Protein AF-G5J7T9-F1 (afdb_monomer_lite)

Foldseek 3Di:
DVVVVVVVVVVVVVVCPDPDDQDPDADPVLVVVLVVLCVLVVVLVVLVVVLVVCVVVVVVVVNVVSCCPSVVCNVVSVVVSQVSDRPVRD

pLDDT: mean 91.05, std 10.89, range [60.59, 98.56]

InterPro domains:
  IPR008797 Oxygen-evolving enhancer protein 3 [PF05757] (16-90)
  IPR017487 Photosystem II PsbQ, cyanobacteria [TIGR03042] (2-90)
  IPR023222 PsbQ-like domain superfamily [G3DSA:1.20.120.290] (11-90)
  IPR023222 PsbQ-like domain superfamily [SSF101112] (33-90)

Radius of gyration: 24.25 Å; chains: 1; bounding box: 39×25×78 Å

Structure (mmCIF, N/CA/C/O backbone):
data_AF-G5J7T9-F1
#
_entry.id   AF-G5J7T9-F1
#
loop_
_atom_site.group_PDB
_atom_site.id
_atom_site.type_symbol
_atom_site.label_atom_id
_atom_site.label_alt_id
_atom_site.label_comp_id
_atom_site.label_asym_id
_atom_site.label_entity_id
_atom_site.label_seq_id
_atom_site.pdbx_PDB_ins_code
_atom_site.Cartn_x
_atom_site.Cartn_y
_atom_site.Cartn_z
_atom_site.occupancy
_atom_site.B_iso_or_equiv
_atom_site.auth_seq_id
_atom_site.auth_comp_id
_atom_site.auth_asym_id
_atom_site.auth_atom_id
_atom_site.pdbx_PDB_model_num
ATOM 1 N N . MET A 1 1 ? -19.364 11.620 58.421 1.00 60.59 1 MET A N 1
ATOM 2 C CA . MET A 1 1 ? -19.537 10.215 57.982 1.00 60.59 1 MET A CA 1
ATOM 3 C C . MET A 1 1 ? -20.057 10.070 56.553 1.00 60.59 1 MET A C 1
ATOM 5 O O . MET A 1 1 ? -19.574 9.187 55.866 1.00 60.59 1 MET A O 1
ATOM 9 N N . SER A 1 2 ? -20.939 10.949 56.057 1.00 74.75 2 SER A N 1
ATOM 10 C CA . SER A 1 2 ? -21.410 10.901 54.654 1.00 74.75 2 SER A CA 1
ATOM 11 C C . SER A 1 2 ? -20.288 11.065 53.605 1.00 74.75 2 SER A C 1
ATOM 13 O O . SER A 1 2 ? -20.214 10.304 52.648 1.00 74.75 2 SER A O 1
ATOM 15 N N . LEU A 1 3 ? -19.336 11.979 53.831 1.00 74.19 3 LEU A N 1
ATOM 16 C CA . LEU A 1 3 ? -18.256 12.262 52.870 1.00 74.19 3 LEU A CA 1
ATOM 17 C C . LEU A 1 3 ? -17.294 11.078 52.637 1.00 74.19 3 LEU A C 1
ATOM 19 O O . LEU A 1 3 ? -16.822 10.870 51.524 1.00 74.19 3 LEU A O 1
ATOM 23 N N . LEU A 1 4 ? -17.037 10.283 53.681 1.00 81.44 4 LEU A N 1
ATOM 24 C CA . LEU A 1 4 ? -16.202 9.078 53.604 1.00 81.44 4 LEU A CA 1
ATOM 25 C C . LEU A 1 4 ? -16.862 7.991 52.748 1.00 81.44 4 LEU A C 1
ATOM 27 O O . LEU A 1 4 ? -16.190 7.342 51.956 1.00 81.44 4 LEU A O 1
ATOM 31 N N . LEU A 1 5 ? -18.183 7.836 52.858 1.00 78.88 5 LEU A N 1
ATOM 32 C CA . LEU A 1 5 ? -18.947 6.874 52.060 1.00 78.88 5 LEU A CA 1
ATOM 33 C C . LEU A 1 5 ? -18.955 7.248 50.573 1.00 78.88 5 LEU A C 1
ATOM 35 O O . LEU A 1 5 ? -18.798 6.375 49.724 1.00 78.88 5 LEU A O 1
ATOM 39 N N . VAL A 1 6 ? -19.068 8.543 50.260 1.00 80.94 6 VAL A N 1
ATOM 40 C CA . VAL A 1 6 ? -18.990 9.045 48.878 1.00 80.94 6 VAL A CA 1
ATOM 41 C C . VAL A 1 6 ? -17.607 8.779 48.275 1.00 80.94 6 VAL A C 1
ATOM 43 O O . VAL A 1 6 ? -17.515 8.287 47.152 1.00 80.94 6 VAL A O 1
ATOM 46 N N . ALA A 1 7 ? -16.531 9.031 49.027 1.00 79.00 7 ALA A N 1
ATOM 47 C CA . ALA A 1 7 ? -15.166 8.773 48.564 1.00 79.00 7 ALA A CA 1
ATOM 48 C C . ALA A 1 7 ? -14.912 7.280 48.282 1.00 79.00 7 ALA A C 1
ATOM 50 O O . ALA A 1 7 ? -14.307 6.937 47.266 1.00 79.00 7 ALA A O 1
ATOM 51 N N . VAL A 1 8 ? -15.424 6.390 49.139 1.00 78.44 8 VAL A N 1
ATOM 52 C CA . VAL A 1 8 ? -15.320 4.934 48.951 1.00 78.44 8 VAL A CA 1
ATOM 53 C C . VAL A 1 8 ? -16.114 4.472 47.726 1.00 78.44 8 VAL A C 1
ATOM 55 O O . VAL A 1 8 ? -15.598 3.695 46.927 1.00 78.44 8 VAL A O 1
ATOM 58 N N . ALA A 1 9 ? -17.328 4.989 47.515 1.00 74.25 9 ALA A N 1
ATOM 59 C CA . ALA A 1 9 ? -18.151 4.626 46.361 1.00 74.25 9 ALA A CA 1
ATOM 60 C C . ALA A 1 9 ? -17.494 5.007 45.020 1.00 74.25 9 ALA A C 1
ATOM 62 O O . ALA A 1 9 ? -17.506 4.209 44.084 1.00 74.25 9 ALA A O 1
ATOM 63 N N . ILE A 1 10 ? -16.863 6.183 44.936 1.00 74.00 10 ILE A N 1
ATOM 64 C CA . ILE A 1 10 ? -16.150 6.632 43.727 1.00 74.00 10 ILE A CA 1
ATOM 65 C C . ILE A 1 10 ? -14.950 5.718 43.430 1.00 74.00 10 ILE A C 1
ATOM 67 O O . ILE A 1 10 ? -14.733 5.334 42.280 1.00 74.00 10 ILE A O 1
ATOM 71 N N . PHE A 1 11 ? -14.205 5.309 44.461 1.00 73.88 11 PHE A N 1
ATOM 72 C CA . PHE A 1 11 ? -13.077 4.386 44.306 1.00 73.88 11 PHE A CA 1
ATOM 73 C C . PHE A 1 11 ? -13.520 2.980 43.873 1.00 73.88 11 PHE A C 1
ATOM 75 O O . PHE A 1 11 ? -12.867 2.360 43.035 1.00 73.88 11 PHE A O 1
ATOM 82 N N . CYS A 1 12 ? -14.650 2.487 44.390 1.00 72.38 12 CYS A N 1
ATOM 83 C CA . CYS A 1 12 ? -15.168 1.160 44.052 1.00 72.38 12 CYS A CA 1
ATOM 84 C C . CYS A 1 12 ? -15.663 1.045 42.601 1.00 72.38 12 CYS A C 1
ATOM 86 O O . CYS A 1 12 ? -15.479 -0.007 41.992 1.00 72.38 12 CYS A O 1
ATOM 88 N N . VAL A 1 13 ? -16.259 2.097 42.026 1.00 70.75 13 VAL A N 1
ATOM 89 C CA . VAL A 1 13 ? -16.735 2.071 40.626 1.00 70.75 13 VAL A CA 1
ATOM 90 C C . VAL A 1 13 ? -15.594 2.335 39.630 1.00 70.75 13 VAL A C 1
ATOM 92 O O . VAL A 1 13 ? -15.629 1.832 38.512 1.00 70.75 13 VAL A O 1
ATOM 95 N N . SER A 1 14 ? -14.542 3.054 40.039 1.00 68.38 14 SER A N 1
ATOM 96 C CA . SER A 1 14 ? -13.404 3.404 39.170 1.00 68.38 14 SER A CA 1
ATOM 97 C C . SER A 1 14 ? -12.513 2.207 38.792 1.00 68.38 14 SER A C 1
ATOM 99 O O . SER A 1 14 ? -11.954 2.163 37.698 1.00 68.38 14 SER A O 1
ATOM 101 N N . CYS A 1 15 ? -12.411 1.187 39.651 1.00 67.62 15 CYS A N 1
ATOM 102 C CA . CYS A 1 15 ? -11.572 0.008 39.380 1.00 67.62 15 CYS A CA 1
ATOM 103 C C . CYS A 1 15 ? -12.221 -1.031 38.446 1.00 67.62 15 CYS A C 1
ATOM 105 O O . CYS A 1 15 ? -11.550 -1.960 37.999 1.00 67.62 15 CYS A O 1
ATOM 107 N N . GLY A 1 16 ? -13.516 -0.899 38.151 1.00 62.81 16 GLY A N 1
ATOM 108 C CA . GLY A 1 16 ? -14.256 -1.777 37.247 1.00 62.81 16 GLY A CA 1
ATOM 109 C C . GLY A 1 16 ? -14.452 -1.120 35.888 1.00 62.81 16 GLY A C 1
ATOM 110 O O . GLY A 1 16 ? -15.579 -0.789 35.535 1.00 62.81 16 GLY A O 1
ATOM 111 N N . GLY A 1 17 ? -13.369 -0.893 35.139 1.00 66.75 17 GLY A N 1
ATOM 112 C CA . GLY A 1 17 ? -13.470 -0.365 33.776 1.00 66.75 17 GLY A CA 1
ATOM 113 C C . GLY A 1 17 ? -14.474 -1.179 32.938 1.00 66.75 17 GLY A C 1
ATOM 114 O O . GLY A 1 17 ? -14.577 -2.398 33.127 1.00 66.75 17 GLY A O 1
ATOM 115 N N . PRO A 1 18 ? -15.244 -0.541 32.037 1.00 67.31 18 PRO A N 1
ATOM 116 C CA . PRO A 1 18 ? -16.260 -1.236 31.260 1.00 67.31 18 PRO A CA 1
ATOM 117 C C . PRO A 1 18 ? -15.623 -2.390 30.480 1.00 67.31 18 PRO A C 1
ATOM 119 O O . PRO A 1 18 ? -14.709 -2.190 29.679 1.00 67.31 18 PRO A O 1
ATOM 122 N N . LYS A 1 19 ? -16.114 -3.614 30.710 1.00 66.25 19 LYS A N 1
ATOM 123 C CA . LYS A 1 19 ? -15.786 -4.775 29.876 1.00 66.25 19 LYS A CA 1
ATOM 124 C C . LYS A 1 19 ? -16.428 -4.566 28.508 1.00 66.25 19 LYS A C 1
ATOM 126 O O . LYS A 1 19 ? -17.567 -4.968 28.286 1.00 66.25 19 LYS A O 1
ATOM 131 N N . ALA A 1 20 ? -15.713 -3.900 27.609 1.00 70.50 20 ALA A N 1
ATOM 132 C CA . ALA A 1 20 ? -16.118 -3.804 26.218 1.00 70.50 20 ALA A CA 1
ATOM 133 C C . ALA A 1 20 ? -16.110 -5.213 25.610 1.00 70.50 20 ALA A C 1
ATOM 135 O O . ALA A 1 20 ? -15.101 -5.920 25.655 1.00 70.50 20 ALA A O 1
ATOM 136 N N . SER A 1 21 ? -17.254 -5.639 25.078 1.00 79.31 21 SER A N 1
ATOM 137 C CA . SER A 1 21 ? -17.330 -6.859 24.280 1.00 79.31 21 SER A CA 1
ATOM 138 C C . SER A 1 21 ? -16.524 -6.644 23.001 1.00 79.31 21 SER A C 1
ATOM 140 O O . SER A 1 21 ? -16.706 -5.629 22.327 1.00 79.31 21 SER A O 1
ATOM 142 N N . VAL A 1 22 ? -15.618 -7.571 22.678 1.00 81.00 22 VAL A N 1
ATOM 143 C CA . VAL A 1 22 ? -14.908 -7.537 21.396 1.00 81.00 22 VAL A CA 1
ATOM 144 C C . VAL A 1 22 ? -15.926 -7.875 20.303 1.00 81.00 22 VAL A C 1
ATOM 146 O O . VAL A 1 22 ? -16.487 -8.975 20.335 1.00 81.00 22 VAL A O 1
ATOM 149 N N . PRO A 1 23 ? -16.197 -6.964 19.353 1.00 86.62 23 PRO A N 1
ATOM 150 C CA . PRO A 1 23 ? -17.147 -7.234 18.286 1.00 86.62 23 PRO A CA 1
ATOM 151 C C . PRO A 1 23 ? -16.662 -8.405 17.424 1.00 86.62 23 PRO A C 1
ATOM 153 O O . PRO A 1 23 ? -15.468 -8.583 17.194 1.00 86.62 23 PRO A O 1
ATOM 156 N N . THR A 1 24 ? -17.594 -9.219 16.934 1.00 91.75 24 THR A N 1
ATOM 157 C CA . THR A 1 24 ? -17.294 -10.365 16.055 1.00 91.75 24 THR A CA 1
ATOM 158 C C . THR A 1 24 ? -17.455 -10.031 14.570 1.00 91.75 24 THR A C 1
ATOM 160 O O . THR A 1 24 ? -17.022 -10.811 13.712 1.00 91.75 24 THR A O 1
ATOM 163 N N . THR A 1 25 ? -18.038 -8.867 14.270 1.00 95.56 25 THR A N 1
ATOM 164 C CA . THR A 1 25 ? -18.307 -8.337 12.929 1.00 95.56 25 THR A CA 1
ATOM 165 C C . THR A 1 25 ? -17.949 -6.853 12.854 1.00 95.56 25 THR A C 1
ATOM 167 O O . THR A 1 25 ? -17.888 -6.165 13.873 1.00 95.56 25 THR A O 1
ATOM 170 N N . TYR A 1 26 ? -17.732 -6.348 11.642 1.00 96.56 26 TYR A N 1
ATOM 171 C CA . TYR A 1 26 ? -17.470 -4.931 11.398 1.00 96.56 26 TYR A CA 1
ATOM 172 C C . TYR A 1 26 ? -18.783 -4.141 11.304 1.00 96.56 26 TYR A C 1
ATOM 174 O O . TYR A 1 26 ? -19.734 -4.606 10.677 1.00 96.56 26 TYR A O 1
ATOM 182 N N . SER A 1 27 ? -18.839 -2.959 11.925 1.00 96.50 27 SER A N 1
ATOM 183 C CA . SER A 1 27 ? -19.934 -2.003 11.709 1.00 96.50 27 SER A CA 1
ATOM 184 C C . SER A 1 27 ? -19.736 -1.242 10.389 1.00 96.50 27 SER A C 1
ATOM 186 O O . SER A 1 27 ? -18.604 -1.197 9.896 1.00 96.50 27 SER A O 1
ATOM 188 N N . PRO A 1 28 ? -20.781 -0.614 9.821 1.00 97.69 28 PRO A N 1
ATOM 189 C CA . PRO A 1 28 ? -20.646 0.213 8.619 1.00 97.69 28 PRO A CA 1
ATOM 190 C C . PRO A 1 28 ? -19.580 1.308 8.760 1.00 97.69 28 PRO A C 1
ATOM 192 O O . PRO A 1 28 ? -18.712 1.437 7.903 1.00 97.69 28 PRO A O 1
ATOM 195 N N . GLU A 1 29 ? -19.552 2.007 9.895 1.00 96.88 29 GLU A N 1
ATOM 196 C CA . GLU A 1 29 ? -18.579 3.073 10.171 1.00 96.88 29 GLU A CA 1
ATOM 197 C C . GLU A 1 29 ? -17.152 2.514 10.237 1.00 96.88 29 GLU A C 1
ATOM 199 O O . GLU A 1 29 ? -16.186 3.153 9.819 1.00 96.88 29 GLU A O 1
ATOM 204 N N . LYS A 1 30 ? -16.998 1.290 10.759 1.00 96.62 30 LYS A N 1
ATOM 205 C CA . LYS A 1 30 ? -15.702 0.614 10.788 1.00 96.62 30 LYS A CA 1
ATOM 206 C C . LYS A 1 30 ? -15.267 0.178 9.390 1.00 96.62 30 LYS A C 1
ATOM 208 O O . LYS A 1 30 ? -14.079 0.263 9.093 1.00 96.62 30 LYS A O 1
ATOM 213 N N . ILE A 1 31 ? -16.193 -0.269 8.542 1.00 98.19 31 ILE A N 1
ATOM 214 C CA . ILE A 1 31 ? -15.907 -0.617 7.144 1.00 98.19 31 ILE A CA 1
ATOM 215 C C . ILE A 1 31 ? -15.406 0.617 6.392 1.00 98.19 31 ILE A C 1
ATOM 217 O O . ILE A 1 31 ? -14.366 0.533 5.749 1.00 98.19 31 ILE A O 1
ATOM 221 N N . GLU A 1 32 ? -16.062 1.769 6.545 1.00 98.00 32 GLU A N 1
ATOM 222 C CA . GLU A 1 32 ? -15.618 3.027 5.929 1.00 98.00 32 GLU A CA 1
ATOM 223 C C . GLU A 1 32 ? -14.183 3.394 6.341 1.00 98.00 32 GLU A C 1
ATOM 225 O O . GLU A 1 32 ? -13.353 3.719 5.494 1.00 98.00 32 GLU A O 1
ATOM 230 N N . GLN A 1 33 ? -13.842 3.255 7.628 1.00 97.44 33 GLN A N 1
ATOM 231 C CA . GLN A 1 33 ? -12.471 3.480 8.107 1.00 97.44 33 GLN A CA 1
ATOM 232 C C . GLN A 1 33 ? -11.454 2.512 7.489 1.00 97.44 33 GLN A C 1
ATOM 234 O O . GLN A 1 33 ? -10.338 2.915 7.165 1.00 97.44 33 GLN A O 1
ATOM 239 N N . LEU A 1 34 ? -11.811 1.232 7.345 1.00 98.25 34 LEU A N 1
ATOM 240 C CA . LEU A 1 34 ? -10.942 0.238 6.712 1.00 98.25 34 LEU A CA 1
ATOM 241 C C . LEU A 1 34 ? -10.767 0.519 5.218 1.00 98.25 34 LEU A C 1
ATOM 243 O O . LEU A 1 34 ? -9.679 0.307 4.690 1.00 98.25 34 LEU A O 1
ATOM 247 N N . GLN A 1 35 ? -11.803 1.035 4.555 1.00 98.19 35 GLN A N 1
ATOM 248 C CA . GLN A 1 35 ? -11.772 1.365 3.135 1.00 98.19 35 GLN A CA 1
ATOM 249 C C . GLN A 1 35 ? -10.734 2.452 2.828 1.00 98.19 35 GLN A C 1
ATOM 251 O O . GLN A 1 35 ? -9.969 2.306 1.878 1.00 98.19 35 GLN A O 1
ATOM 256 N N . LEU A 1 36 ? -10.625 3.471 3.689 1.00 97.81 36 LEU A N 1
ATOM 257 C CA . LEU A 1 36 ? -9.595 4.515 3.582 1.00 97.81 36 LEU A CA 1
ATOM 258 C C . LEU A 1 36 ? -8.166 3.955 3.689 1.00 97.81 36 LEU A C 1
ATOM 260 O O . LEU A 1 36 ? -7.244 4.469 3.065 1.00 97.81 36 LEU A O 1
ATOM 264 N N . LEU A 1 37 ? -7.967 2.901 4.486 1.00 98.00 37 LEU A N 1
ATOM 265 C CA . LEU A 1 37 ? -6.667 2.232 4.618 1.00 98.00 37 LEU A CA 1
ATOM 266 C C . LEU A 1 37 ? -6.392 1.254 3.467 1.00 98.00 37 LEU A C 1
ATOM 268 O O . LEU A 1 37 ? -5.232 0.967 3.177 1.00 98.00 37 LEU A O 1
ATOM 272 N N . ALA A 1 38 ? -7.441 0.729 2.833 1.00 98.06 38 ALA A N 1
ATOM 273 C CA . ALA A 1 38 ? -7.346 -0.221 1.730 1.00 98.06 38 ALA A CA 1
ATOM 274 C C . ALA A 1 38 ? -7.097 0.455 0.371 1.00 98.06 38 ALA A C 1
ATOM 276 O O . ALA A 1 38 ? -6.432 -0.133 -0.475 1.00 98.06 38 ALA A O 1
ATOM 277 N N . GLU A 1 39 ? -7.576 1.683 0.162 1.00 97.38 39 GLU A N 1
ATOM 278 C CA . GLU A 1 39 ? -7.409 2.438 -1.090 1.00 97.38 39 GLU A CA 1
ATOM 279 C C . GLU A 1 39 ? -5.954 2.513 -1.612 1.00 97.38 39 GLU A C 1
ATOM 281 O O . GLU A 1 39 ? -5.720 2.152 -2.773 1.00 97.38 39 GLU A O 1
ATOM 286 N N . PRO A 1 40 ? -4.940 2.890 -0.803 1.00 95.88 40 PRO A N 1
ATOM 287 C CA . PRO A 1 40 ? -3.558 2.901 -1.284 1.00 95.88 40 PRO A CA 1
ATOM 288 C C . PRO A 1 40 ? -3.026 1.490 -1.589 1.00 95.88 40 PRO A C 1
ATOM 290 O O . PRO A 1 40 ? -2.239 1.319 -2.518 1.00 95.88 40 PRO A O 1
ATOM 293 N N . ILE A 1 41 ? -3.512 0.460 -0.888 1.00 97.88 41 ILE A N 1
ATOM 294 C CA . ILE A 1 41 ? -3.132 -0.941 -1.128 1.00 97.88 41 ILE A CA 1
ATOM 295 C C . ILE A 1 41 ? -3.703 -1.432 -2.465 1.00 97.88 41 ILE A C 1
ATOM 297 O O . ILE A 1 41 ? -3.001 -2.113 -3.213 1.00 97.88 41 ILE A O 1
ATOM 301 N N . GLU A 1 42 ? -4.945 -1.072 -2.802 1.00 97.00 42 GLU A N 1
ATOM 302 C CA . GLU A 1 42 ? -5.526 -1.384 -4.116 1.00 97.00 42 GLU A CA 1
ATOM 303 C C . GLU A 1 42 ? -4.776 -0.655 -5.242 1.00 97.00 42 GLU A C 1
ATOM 305 O O . GLU A 1 42 ? -4.432 -1.271 -6.249 1.00 97.00 42 GLU A O 1
ATOM 310 N N . THR A 1 43 ? -4.388 0.606 -5.031 1.00 94.94 43 THR A N 1
ATOM 311 C CA . THR A 1 43 ? -3.536 1.346 -5.985 1.00 94.94 43 THR A CA 1
ATOM 312 C C . THR A 1 43 ? -2.165 0.672 -6.168 1.00 94.94 43 THR A C 1
ATOM 314 O O . THR A 1 43 ? -1.651 0.523 -7.282 1.00 94.94 43 THR A O 1
ATOM 317 N N . ALA A 1 44 ? -1.551 0.213 -5.075 1.00 96.12 44 ALA A N 1
ATOM 318 C CA . ALA A 1 44 ? -0.282 -0.509 -5.120 1.00 96.12 44 ALA A CA 1
ATOM 319 C C . ALA A 1 44 ? -0.414 -1.866 -5.829 1.00 96.12 44 ALA A C 1
ATOM 321 O O . ALA A 1 44 ? 0.503 -2.296 -6.526 1.00 96.12 44 ALA A O 1
ATOM 322 N N . LYS A 1 45 ? -1.562 -2.534 -5.700 1.00 95.31 45 LYS A N 1
ATOM 323 C CA . LYS A 1 45 ? -1.866 -3.777 -6.414 1.00 95.31 45 LYS A CA 1
ATOM 324 C C . LYS A 1 45 ? -1.959 -3.555 -7.924 1.00 95.31 45 LYS A C 1
ATOM 326 O O . LYS A 1 45 ? -1.376 -4.344 -8.660 1.00 95.31 45 LYS A O 1
ATOM 331 N N . GLU A 1 46 ? -2.595 -2.480 -8.386 1.00 93.06 46 GLU A N 1
ATOM 332 C CA . GLU A 1 46 ? -2.587 -2.097 -9.811 1.00 93.06 46 GLU A CA 1
ATOM 333 C C . GLU A 1 46 ? -1.159 -1.822 -10.315 1.00 93.06 46 GLU A C 1
ATOM 335 O O . GLU A 1 46 ? -0.775 -2.211 -11.418 1.00 93.06 46 GLU A O 1
ATOM 340 N N . SER A 1 47 ? -0.320 -1.232 -9.462 1.00 93.31 47 SER A N 1
ATOM 341 C CA . SER A 1 47 ? 1.091 -0.956 -9.759 1.00 93.31 47 SER A CA 1
ATOM 342 C C . SER A 1 47 ? 1.934 -2.233 -9.958 1.00 93.31 47 SER A C 1
ATOM 344 O O . SER A 1 47 ? 2.978 -2.201 -10.616 1.00 93.31 47 SER A O 1
ATOM 346 N N . LEU A 1 48 ? 1.491 -3.394 -9.456 1.00 96.12 48 LEU A N 1
ATOM 347 C CA . LEU A 1 48 ? 2.194 -4.668 -9.666 1.00 96.12 48 LEU A CA 1
ATOM 348 C C . LEU A 1 48 ? 2.194 -5.114 -11.134 1.00 96.12 48 LEU A C 1
ATOM 350 O O . LEU A 1 48 ? 3.144 -5.776 -11.561 1.00 96.12 48 LEU A O 1
ATOM 354 N N . ASP A 1 49 ? 1.188 -4.731 -11.923 1.00 95.62 49 ASP A N 1
ATOM 355 C CA . ASP A 1 49 ? 1.156 -5.051 -13.354 1.00 95.62 49 ASP A CA 1
ATOM 356 C C . ASP A 1 49 ? 2.255 -4.306 -14.125 1.00 95.62 49 ASP A C 1
ATOM 358 O O . ASP A 1 49 ? 2.874 -4.869 -15.031 1.00 95.62 49 ASP A O 1
ATOM 362 N N . VAL A 1 50 ? 2.585 -3.077 -13.712 1.00 96.31 50 VAL A N 1
ATOM 363 C CA . VAL A 1 50 ? 3.723 -2.323 -14.264 1.00 96.31 50 VAL A CA 1
ATOM 364 C C . VAL A 1 50 ? 5.043 -3.000 -13.891 1.00 96.31 50 VAL A C 1
ATOM 366 O O . VAL A 1 50 ? 5.900 -3.217 -14.750 1.00 96.31 50 VAL A O 1
ATOM 369 N N . LEU A 1 51 ? 5.188 -3.411 -12.626 1.00 97.88 51 LEU A N 1
ATOM 370 C CA . LEU A 1 51 ? 6.370 -4.136 -12.154 1.00 97.88 51 LEU A CA 1
ATOM 371 C C . LEU A 1 51 ? 6.594 -5.440 -12.938 1.00 97.88 51 LEU A C 1
ATOM 373 O O . LEU A 1 51 ? 7.731 -5.775 -13.275 1.00 97.88 51 LEU A O 1
ATOM 377 N N . LYS A 1 52 ? 5.515 -6.158 -13.273 1.00 98.00 52 LYS A N 1
ATOM 378 C CA . LYS A 1 52 ? 5.569 -7.364 -14.109 1.00 98.00 52 LYS A CA 1
ATOM 379 C C . LYS A 1 52 ? 6.182 -7.082 -15.485 1.00 98.00 52 LYS A C 1
ATOM 381 O O . LYS A 1 52 ? 6.952 -7.912 -15.967 1.00 98.00 52 LYS A O 1
ATOM 386 N N . GLY A 1 53 ? 5.886 -5.926 -16.083 1.00 98.06 53 GLY A N 1
ATOM 387 C CA . GLY A 1 53 ? 6.506 -5.468 -17.331 1.00 98.06 53 GLY A CA 1
ATOM 388 C C . GLY A 1 53 ? 8.024 -5.331 -17.203 1.00 98.06 53 GLY A C 1
ATOM 389 O O . GLY A 1 53 ? 8.763 -5.977 -17.942 1.00 98.06 53 GLY A O 1
ATOM 390 N N . PHE A 1 54 ? 8.504 -4.603 -16.188 1.00 98.38 54 PHE A N 1
ATOM 391 C CA . PHE A 1 54 ? 9.949 -4.443 -15.961 1.00 98.38 54 PHE A CA 1
ATOM 392 C C . PHE A 1 54 ? 10.676 -5.775 -15.745 1.00 98.38 54 PHE A C 1
ATOM 394 O O . PHE A 1 54 ? 11.794 -5.954 -16.233 1.00 98.38 54 PHE A O 1
ATOM 401 N N . ILE A 1 55 ? 10.042 -6.723 -15.049 1.00 98.44 55 ILE A N 1
ATOM 402 C CA . ILE A 1 55 ? 10.595 -8.067 -14.843 1.00 98.44 55 ILE A CA 1
ATOM 403 C C . ILE A 1 55 ? 10.682 -8.832 -16.170 1.00 98.44 55 ILE A C 1
ATOM 405 O O . ILE A 1 55 ? 11.715 -9.446 -16.447 1.00 98.44 55 ILE A O 1
ATOM 409 N N . ALA A 1 56 ? 9.629 -8.795 -16.994 1.00 98.56 56 ALA A N 1
ATOM 410 C CA . ALA A 1 56 ? 9.614 -9.452 -18.303 1.00 98.56 56 ALA A CA 1
ATOM 411 C C . ALA A 1 56 ? 10.724 -8.915 -19.223 1.00 98.56 56 ALA A C 1
ATOM 413 O O . ALA A 1 56 ? 11.406 -9.696 -19.890 1.00 98.56 56 ALA A O 1
ATOM 414 N N . ASP A 1 57 ? 10.976 -7.608 -19.160 1.00 98.56 57 ASP A N 1
ATOM 415 C CA . ASP A 1 57 ? 12.012 -6.920 -19.934 1.00 98.56 57 ASP A CA 1
ATOM 416 C C . ASP A 1 57 ? 13.427 -7.081 -19.350 1.00 98.56 57 ASP A C 1
ATOM 418 O O . ASP A 1 57 ? 14.400 -6.581 -19.917 1.00 98.56 57 ASP A O 1
ATOM 422 N N . LYS A 1 58 ? 13.574 -7.778 -18.210 1.00 98.44 58 LYS A N 1
ATOM 423 C CA . LYS A 1 58 ? 14.830 -7.886 -17.438 1.00 98.44 58 LYS A CA 1
ATOM 424 C C . LYS A 1 58 ? 15.415 -6.516 -17.065 1.00 98.44 58 LYS A C 1
ATOM 426 O O . LYS A 1 58 ? 16.628 -6.375 -16.887 1.00 98.44 58 LYS A O 1
ATOM 431 N N . ASN A 1 59 ? 14.563 -5.504 -16.927 1.00 98.56 59 ASN A N 1
ATOM 432 C CA . ASN A 1 59 ? 14.955 -4.155 -16.550 1.00 98.56 59 ASN A CA 1
ATOM 433 C C . ASN A 1 59 ? 15.099 -4.056 -15.025 1.00 98.56 59 ASN A C 1
ATOM 435 O O . ASN A 1 59 ? 14.193 -3.637 -14.299 1.00 98.56 59 ASN A O 1
ATOM 439 N N . TRP A 1 60 ? 16.258 -4.475 -14.518 1.00 98.44 60 TRP A N 1
ATOM 440 C CA . TRP A 1 60 ? 16.513 -4.550 -13.076 1.00 98.44 60 TRP A CA 1
ATOM 441 C C . TRP A 1 60 ? 16.683 -3.189 -12.396 1.00 98.44 60 TRP A C 1
ATOM 443 O O . TRP A 1 60 ? 16.472 -3.094 -11.185 1.00 98.44 60 TRP A O 1
ATOM 453 N N . ILE A 1 61 ? 17.055 -2.152 -13.153 1.00 98.44 61 ILE A N 1
ATOM 454 C CA . ILE A 1 61 ? 17.165 -0.785 -12.631 1.00 98.44 61 ILE A CA 1
ATOM 455 C C . ILE A 1 61 ? 15.763 -0.285 -12.288 1.00 98.44 61 ILE A C 1
ATOM 457 O O . ILE A 1 61 ? 15.506 0.037 -11.128 1.00 98.44 61 ILE A O 1
ATOM 461 N N . ASP A 1 62 ? 14.836 -0.327 -13.245 1.00 98.44 62 ASP A N 1
ATOM 462 C CA . ASP A 1 62 ? 13.475 0.162 -13.013 1.00 98.44 62 ASP A CA 1
ATOM 463 C C . ASP A 1 62 ? 12.688 -0.758 -12.088 1.00 98.44 62 ASP A C 1
ATOM 465 O O . ASP A 1 62 ? 11.961 -0.263 -11.237 1.00 98.44 62 ASP A O 1
ATOM 469 N N . THR A 1 63 ? 12.918 -2.076 -12.130 1.00 98.56 63 THR A N 1
ATOM 470 C CA . THR A 1 63 ? 12.353 -3.010 -11.137 1.00 98.56 63 THR A CA 1
ATOM 471 C C . THR A 1 63 ? 12.679 -2.556 -9.709 1.00 98.56 63 THR A C 1
ATOM 473 O O . THR A 1 63 ? 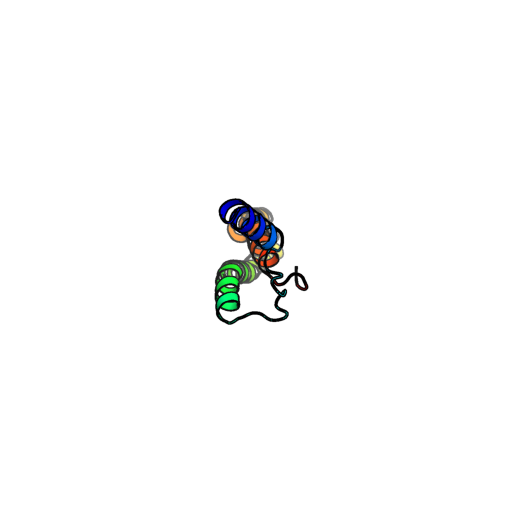11.792 -2.464 -8.860 1.00 98.56 63 THR A O 1
ATOM 476 N N . ARG A 1 64 ? 13.950 -2.233 -9.426 1.00 98.38 64 ARG A N 1
ATOM 477 C CA . ARG A 1 64 ? 14.375 -1.784 -8.092 1.00 98.38 64 ARG A CA 1
ATOM 478 C C . ARG A 1 64 ? 13.815 -0.404 -7.758 1.00 98.38 64 ARG A C 1
ATOM 480 O O . ARG A 1 64 ? 13.306 -0.216 -6.654 1.00 98.38 64 ARG A O 1
ATOM 487 N N . THR A 1 65 ? 13.901 0.542 -8.691 1.00 98.25 65 THR A N 1
ATOM 488 C CA . THR A 1 65 ? 13.363 1.899 -8.514 1.00 98.25 65 THR A CA 1
ATOM 489 C C . THR A 1 65 ? 11.871 1.855 -8.207 1.00 98.25 65 THR A C 1
ATOM 491 O O . THR A 1 65 ? 11.406 2.540 -7.301 1.00 98.25 65 THR A O 1
ATOM 494 N N . TYR A 1 66 ? 11.126 0.995 -8.898 1.00 97.81 66 TYR A N 1
ATOM 495 C CA . TYR A 1 66 ? 9.684 0.888 -8.747 1.00 97.81 66 TYR A CA 1
ATOM 496 C C . TYR A 1 66 ? 9.274 0.282 -7.396 1.00 97.81 66 TYR A C 1
ATOM 498 O O . TYR A 1 66 ? 8.350 0.771 -6.746 1.00 97.81 66 TYR A O 1
ATOM 506 N N . ILE A 1 67 ? 10.010 -0.732 -6.920 1.00 98.19 67 ILE A N 1
ATOM 507 C CA . ILE A 1 67 ? 9.788 -1.338 -5.596 1.00 98.19 67 ILE A CA 1
ATOM 508 C C . ILE A 1 67 ? 9.992 -0.319 -4.464 1.00 98.19 67 ILE A C 1
ATOM 510 O O . ILE A 1 67 ? 9.237 -0.320 -3.497 1.00 98.19 67 ILE A O 1
ATOM 514 N N . HIS A 1 68 ?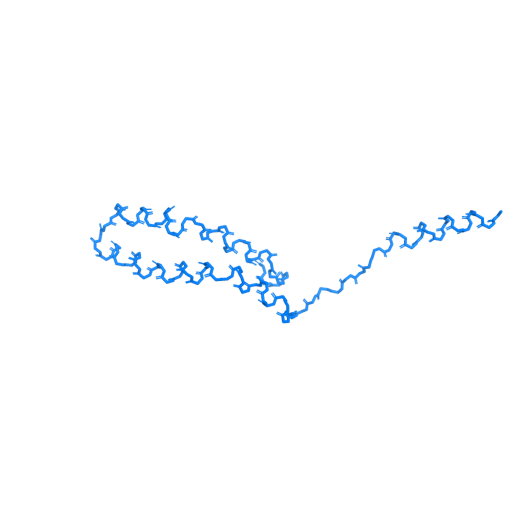 11.003 0.547 -4.566 1.00 97.56 68 HIS A N 1
ATOM 515 C CA . HIS A 1 68 ? 11.316 1.526 -3.518 1.00 97.56 68 HIS A CA 1
ATOM 516 C C . HIS A 1 68 ? 10.602 2.877 -3.680 1.00 97.56 68 HIS A C 1
ATOM 518 O O . HIS A 1 68 ? 10.559 3.644 -2.722 1.00 97.56 68 HIS A O 1
ATOM 524 N N . GLY A 1 69 ? 10.062 3.172 -4.864 1.00 95.62 69 GLY A N 1
ATOM 525 C CA . GLY A 1 69 ? 9.258 4.360 -5.142 1.00 95.62 69 GLY A CA 1
ATOM 526 C C . GLY A 1 69 ? 7.763 4.058 -4.992 1.00 95.62 69 GLY A C 1
ATOM 527 O O . GLY A 1 69 ? 7.281 4.041 -3.861 1.00 95.62 69 GLY A O 1
ATOM 528 N N . PRO A 1 70 ? 7.030 3.789 -6.091 1.00 95.75 70 PRO A N 1
ATOM 529 C CA . PRO A 1 70 ? 5.592 3.496 -6.077 1.00 95.75 70 PRO A CA 1
ATOM 530 C C . PRO A 1 70 ? 5.130 2.457 -5.049 1.00 95.75 70 PRO A C 1
ATOM 532 O O . PRO A 1 70 ? 4.093 2.647 -4.427 1.00 95.75 70 PRO A O 1
ATOM 535 N N . LEU A 1 71 ? 5.897 1.386 -4.824 1.00 97.75 71 LEU A N 1
ATOM 536 C CA . LEU A 1 71 ? 5.541 0.340 -3.852 1.00 97.75 71 LEU A CA 1
ATOM 537 C C . LEU A 1 71 ? 6.215 0.519 -2.481 1.00 97.75 71 LEU A C 1
ATOM 539 O O . LEU A 1 71 ? 6.047 -0.320 -1.593 1.00 97.75 71 LEU A O 1
ATOM 543 N N .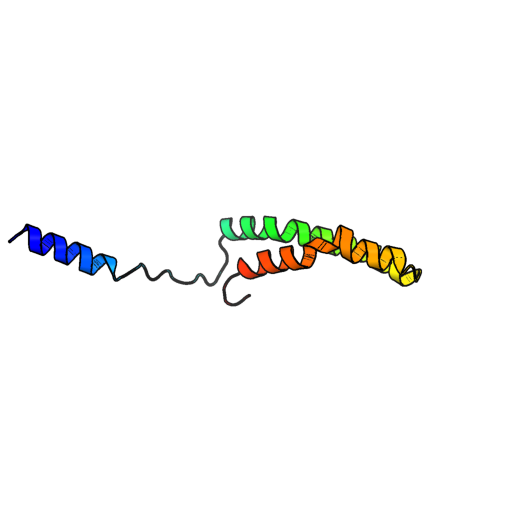 GLY A 1 72 ? 6.973 1.600 -2.279 1.00 97.12 72 GLY A N 1
ATOM 544 C CA . GLY A 1 72 ? 7.805 1.790 -1.089 1.00 97.12 72 GLY A CA 1
ATOM 545 C C . GLY A 1 72 ? 7.005 1.911 0.214 1.00 97.12 72 GLY A C 1
ATOM 546 O O . GLY A 1 72 ? 7.471 1.471 1.267 1.00 97.12 72 GLY A O 1
ATOM 547 N N . GLY A 1 73 ? 5.789 2.460 0.143 1.00 96.69 73 GLY A N 1
ATOM 548 C CA . GLY A 1 73 ? 4.875 2.621 1.281 1.00 96.69 73 GLY A CA 1
ATOM 549 C C . GLY A 1 73 ? 4.074 1.366 1.641 1.00 96.69 73 GLY A C 1
ATOM 550 O O . GLY A 1 73 ? 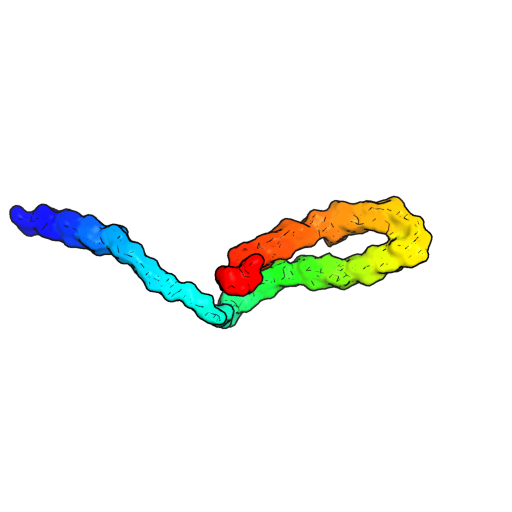3.592 1.251 2.772 1.00 96.69 73 GLY A O 1
ATOM 551 N N . LEU A 1 74 ? 3.998 0.382 0.736 1.00 97.81 74 LEU A N 1
ATOM 552 C CA . LEU A 1 74 ? 3.031 -0.718 0.811 1.00 97.81 74 LEU A CA 1
ATOM 553 C C . LEU A 1 74 ? 3.115 -1.503 2.127 1.00 97.81 74 LEU A C 1
ATOM 555 O O . LEU A 1 74 ? 2.101 -1.842 2.737 1.00 97.81 74 LEU A O 1
ATOM 559 N N . ARG A 1 75 ? 4.332 -1.751 2.632 1.00 97.69 75 ARG A N 1
ATOM 560 C CA . ARG A 1 75 ? 4.523 -2.444 3.918 1.00 97.69 75 ARG A CA 1
ATOM 561 C C . ARG A 1 75 ? 3.846 -1.698 5.073 1.00 97.69 75 ARG A C 1
ATOM 563 O O . ARG A 1 75 ? 3.247 -2.329 5.944 1.00 97.69 75 ARG A O 1
ATOM 570 N N . GLN A 1 76 ? 3.988 -0.378 5.123 1.00 98.12 76 GLN A N 1
ATOM 571 C CA . GLN A 1 76 ? 3.432 0.444 6.195 1.00 98.12 76 GLN A CA 1
ATOM 572 C C . GLN A 1 76 ? 1.907 0.536 6.091 1.00 98.12 76 GLN A C 1
ATOM 574 O O . GLN A 1 76 ? 1.224 0.460 7.116 1.00 98.12 76 GLN A O 1
ATOM 579 N N . GLU A 1 77 ? 1.386 0.660 4.875 1.00 98.25 77 GLU A N 1
ATOM 580 C CA . GLU A 1 77 ? -0.049 0.713 4.582 1.00 98.25 77 GLU A CA 1
ATOM 581 C C . GLU A 1 77 ? -0.736 -0.587 5.000 1.00 98.25 77 GLU A C 1
ATOM 583 O O . GLU A 1 77 ? -1.625 -0.565 5.853 1.00 98.25 77 GLU A O 1
ATOM 588 N N . MET A 1 78 ? -0.230 -1.735 4.531 1.00 98.31 78 MET A N 1
ATOM 589 C CA . MET A 1 78 ? -0.741 -3.052 4.926 1.00 98.31 78 MET A CA 1
ATOM 590 C C . MET A 1 78 ? -0.686 -3.244 6.441 1.00 98.31 78 MET A C 1
ATOM 592 O O . MET A 1 78 ? -1.658 -3.675 7.051 1.00 98.31 78 MET A O 1
ATOM 596 N N . SER A 1 79 ? 0.421 -2.861 7.080 1.00 98.38 79 SER A N 1
ATOM 597 C CA . SER A 1 79 ? 0.561 -2.977 8.533 1.00 98.38 79 SER A CA 1
ATOM 598 C C . SER A 1 79 ? -0.449 -2.106 9.297 1.00 98.38 79 SER A C 1
ATOM 600 O O . SER A 1 79 ? -0.910 -2.488 10.374 1.00 98.38 79 SER A O 1
ATOM 602 N N . SER A 1 80 ? -0.807 -0.941 8.754 1.00 98.00 80 SER A N 1
ATOM 603 C CA . SER A 1 80 ? -1.815 -0.043 9.334 1.00 98.00 80 SER A CA 1
ATOM 604 C C . SER A 1 80 ? -3.229 -0.592 9.178 1.00 98.00 80 SER A C 1
ATOM 606 O O . SER A 1 80 ? -4.010 -0.519 10.131 1.00 98.00 80 SER A O 1
ATOM 608 N N . LEU A 1 81 ? -3.528 -1.208 8.029 1.00 98.31 81 LEU A N 1
ATOM 609 C CA . LEU A 1 81 ? -4.777 -1.931 7.818 1.00 98.31 81 LEU A CA 1
ATOM 610 C C . LEU A 1 81 ? -4.891 -3.112 8.788 1.00 98.31 81 LEU A C 1
ATOM 612 O O . LEU A 1 81 ? -5.866 -3.171 9.530 1.00 98.31 81 LEU A O 1
ATOM 616 N N . THR A 1 82 ? -3.875 -3.983 8.865 1.00 98.31 82 THR A N 1
ATOM 617 C CA . THR A 1 82 ? -3.872 -5.161 9.752 1.00 98.31 82 THR A CA 1
ATOM 618 C C . THR A 1 82 ? -4.161 -4.780 11.200 1.00 98.31 82 THR A C 1
ATOM 620 O O . THR A 1 82 ? -5.060 -5.343 11.811 1.00 98.31 82 THR A O 1
ATOM 623 N N . ARG A 1 83 ? -3.493 -3.754 11.747 1.00 97.56 83 ARG A N 1
ATOM 624 C CA . ARG A 1 83 ? -3.746 -3.283 13.127 1.00 97.56 83 ARG A CA 1
ATOM 625 C C . ARG A 1 83 ? -5.174 -2.785 13.368 1.00 97.56 83 ARG A C 1
ATOM 627 O O . ARG A 1 83 ? -5.597 -2.685 14.518 1.00 97.56 83 ARG A O 1
ATOM 634 N N . SER A 1 84 ? -5.889 -2.428 12.307 1.00 96.88 84 SER A N 1
ATOM 635 C CA . SER A 1 84 ? -7.248 -1.895 12.368 1.00 96.88 84 SER A CA 1
ATOM 636 C C . SER A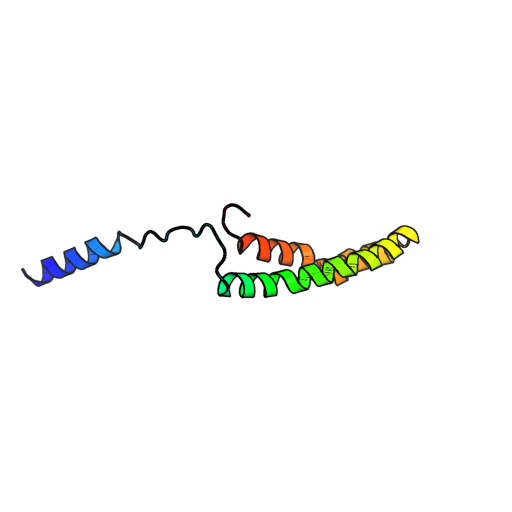 1 84 ? -8.324 -2.975 12.246 1.00 96.88 84 SER 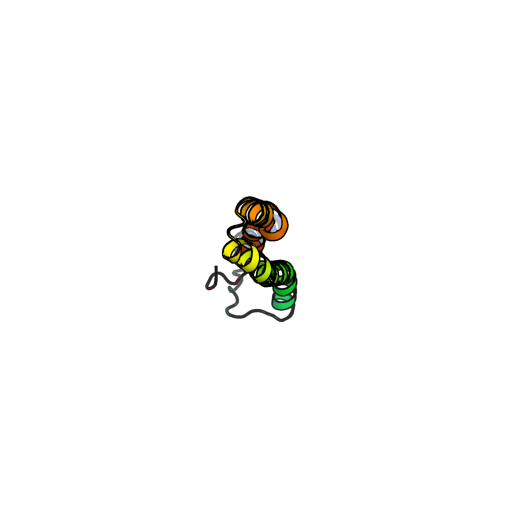A C 1
ATOM 638 O O . SER A 1 84 ? -9.493 -2.664 12.491 1.00 96.88 84 SER A O 1
ATOM 640 N N . LEU A 1 85 ? -7.954 -4.209 11.892 1.00 97.69 85 LEU A N 1
ATOM 641 C CA . LEU A 1 85 ? -8.860 -5.350 11.789 1.00 97.69 85 LEU A CA 1
ATOM 642 C C . LEU A 1 85 ? -9.290 -5.870 13.168 1.00 97.69 85 LEU A C 1
ATOM 644 O O . LEU A 1 85 ? -8.694 -5.549 14.202 1.00 97.69 85 LEU A O 1
ATOM 648 N N . LEU A 1 86 ? -10.340 -6.694 13.185 1.00 96.38 86 LEU A N 1
ATOM 649 C CA . LEU A 1 86 ? -10.730 -7.452 14.371 1.00 96.38 86 LEU A CA 1
ATOM 650 C C . LEU A 1 86 ? -9.569 -8.348 14.819 1.00 96.38 86 LEU A C 1
ATOM 652 O O . LEU A 1 86 ? -8.879 -8.888 13.962 1.00 96.38 86 LEU A O 1
ATOM 656 N N . PRO A 1 87 ? -9.393 -8.604 16.129 1.00 93.94 87 PRO A N 1
ATOM 657 C CA . PRO A 1 87 ? -8.273 -9.406 16.632 1.00 93.94 87 PRO A CA 1
ATOM 658 C C . PRO A 1 87 ? -8.128 -10.805 16.014 1.00 93.94 87 PRO A C 1
ATOM 660 O O . PRO A 1 87 ? -7.037 -11.355 16.012 1.00 93.94 87 PRO A O 1
ATOM 663 N N . LYS A 1 88 ? -9.219 -11.387 15.502 1.00 93.75 88 LYS A N 1
ATOM 664 C CA . LYS A 1 88 ? -9.213 -12.687 14.809 1.00 93.75 88 LYS A CA 1
ATOM 665 C C . LYS A 1 88 ? -8.645 -12.640 13.380 1.00 93.75 88 LYS A C 1
ATOM 667 O O . LYS A 1 88 ? -8.357 -13.695 12.830 1.00 93.75 88 LYS A O 1
ATOM 672 N N . ASP A 1 89 ? -8.535 -11.446 12.804 1.00 95.75 89 ASP A N 1
ATOM 673 C CA . ASP A 1 89 ? -8.135 -11.198 11.416 1.00 95.75 89 ASP A CA 1
ATOM 674 C C . ASP A 1 89 ? -6.770 -10.469 11.331 1.00 95.75 89 ASP A C 1
ATOM 676 O O . ASP A 1 89 ? -6.341 -10.109 10.234 1.00 95.75 89 ASP A O 1
ATOM 680 N N . GLN A 1 90 ? -6.113 -10.208 12.474 1.00 92.75 90 GLN A N 1
ATOM 681 C CA . GLN A 1 90 ? -4.764 -9.621 12.554 1.00 92.75 90 GLN A CA 1
ATOM 682 C C . GLN A 1 90 ? -3.684 -10.689 12.387 1.00 92.75 90 GLN A C 1
ATOM 684 O O . GLN A 1 90 ? -2.686 -10.390 11.693 1.00 92.75 90 GLN A O 1
#

Secondary structure (DSSP, 8-state):
-HHHHHHHHHHHHHTS---PPPPSS--HHHHHHHHHHHHHHHHHHHHHHHHHHHHHTT-HHHHHHHHHTTTTTHHHHHHHHHHHS-TT--

Organism: NCBI:txid423471

Sequence (90 aa):
MSLLLVAVAIFCVSCGGPKASVPTTYSPEKIEQLQLLAEPIETAKESLDVLKGFIADKNWIDTRTYIHGPLGGLRQEMSSLTRSLLPKDQ